Protein AF-A0A9E4X7L2-F1 (afdb_monomer_lite)

Secondary structure (DSSP, 8-state):
-----S----------TTTHHHHHHHIIIIIHHHHTTSTT-----------EEEEETTEEEEEP-TTS--

Foldseek 3Di:
DWDDDPDDDDDFAADDPVCVVVVVVCVVPPVVVVQCVDPPDTDDDDDDDDWDWDQDPNDIDIDDCPPPGD

Radius of gyration: 16.18 Å; chains: 1; bounding box: 23×36×47 Å

Sequence (70 aa):
MAPKSKYLFIASMDVDPAKEALFHEVYNTEHCPELGKLAGVGAITRFEAQAFQVLIGGQTQTISPEGQPR

pLDDT: mean 90.11, std 9.86, range [47.97, 98.44]

Structure (mmCIF, N/CA/C/O backbone):
data_AF-A0A9E4X7L2-F1
#
_entry.id   AF-A0A9E4X7L2-F1
#
loop_
_atom_site.group_PDB
_atom_site.id
_atom_site.type_symbol
_atom_site.label_atom_id
_atom_site.label_alt_id
_atom_site.label_comp_id
_atom_site.label_asym_id
_atom_site.label_entity_id
_atom_site.label_seq_id
_atom_site.pdbx_PDB_ins_code
_atom_site.Cartn_x
_atom_site.Cartn_y
_atom_site.Cartn_z
_atom_site.occupancy
_atom_site.B_iso_or_equiv
_atom_site.auth_seq_id
_atom_site.auth_comp_id
_atom_site.auth_asym_id
_atom_site.auth_atom_id
_atom_site.pdbx_PDB_model_num
ATOM 1 N N . MET A 1 1 ? -0.825 18.379 -4.853 1.00 47.97 1 MET A N 1
ATOM 2 C CA . MET A 1 1 ? -2.172 17.896 -4.475 1.00 47.97 1 MET A CA 1
ATOM 3 C C . MET A 1 1 ? -2.653 17.010 -5.610 1.00 47.97 1 MET A C 1
ATOM 5 O O . MET A 1 1 ? -2.576 17.460 -6.747 1.00 47.97 1 MET A O 1
ATOM 9 N N . ALA A 1 2 ? -3.017 15.752 -5.347 1.00 58.31 2 ALA A N 1
ATOM 10 C CA . ALA A 1 2 ? -3.468 14.848 -6.408 1.00 58.31 2 ALA A CA 1
ATOM 11 C C . ALA A 1 2 ? -4.702 15.442 -7.123 1.00 58.31 2 ALA A C 1
ATOM 13 O O . ALA A 1 2 ? -5.515 16.101 -6.463 1.00 58.31 2 ALA A O 1
ATOM 14 N N . PRO A 1 3 ? -4.840 15.273 -8.449 1.00 63.94 3 PRO A N 1
ATOM 15 C CA . PRO A 1 3 ? -5.989 15.793 -9.181 1.00 63.94 3 PRO A CA 1
ATOM 16 C C . PRO A 1 3 ? -7.294 15.225 -8.604 1.00 63.94 3 PRO A C 1
ATOM 18 O O . PRO A 1 3 ? -7.379 14.039 -8.285 1.00 63.94 3 PRO A O 1
ATOM 21 N N . LYS A 1 4 ? -8.321 16.074 -8.464 1.00 73.88 4 LYS A N 1
ATOM 22 C CA . LYS A 1 4 ? -9.662 15.643 -8.041 1.00 73.88 4 LYS A CA 1
ATOM 23 C C . LYS A 1 4 ? -10.240 14.701 -9.102 1.00 73.88 4 LYS A C 1
ATOM 25 O O . LYS A 1 4 ? -10.643 15.155 -10.171 1.00 73.88 4 LYS A O 1
ATOM 30 N N . SER A 1 5 ? -10.288 13.405 -8.801 1.00 82.31 5 SER A N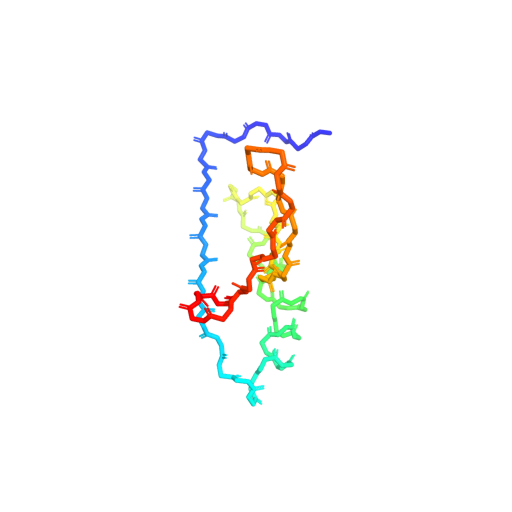 1
ATOM 31 C CA . SER A 1 5 ? -11.009 12.418 -9.609 1.00 82.31 5 SER A CA 1
ATOM 32 C C . SER A 1 5 ? -12.498 12.433 -9.262 1.00 82.31 5 SER A C 1
ATOM 34 O O . SER A 1 5 ? -12.874 12.669 -8.114 1.00 82.31 5 SER A O 1
ATOM 36 N N . LYS A 1 6 ? -13.352 12.156 -10.251 1.00 89.19 6 LYS A N 1
ATOM 37 C CA . LYS A 1 6 ? -14.790 11.919 -10.033 1.00 89.19 6 LYS A CA 1
ATOM 38 C C . LYS A 1 6 ? -15.071 10.525 -9.464 1.00 89.19 6 LYS A C 1
ATOM 40 O O . LYS A 1 6 ? -16.152 10.304 -8.933 1.00 89.19 6 LYS A O 1
ATOM 45 N N . TYR A 1 7 ? -14.112 9.607 -9.591 1.00 91.19 7 TYR A N 1
ATOM 46 C CA . TYR A 1 7 ? -14.272 8.194 -9.259 1.00 91.19 7 TYR A CA 1
ATOM 47 C C . TYR A 1 7 ? -13.087 7.680 -8.440 1.00 91.19 7 TYR A C 1
ATOM 49 O O . TYR A 1 7 ? -11.941 8.072 -8.677 1.00 91.19 7 TYR A O 1
ATOM 57 N N . LEU A 1 8 ? -13.383 6.785 -7.499 1.00 92.00 8 LEU A N 1
ATOM 58 C CA . LEU A 1 8 ? -12.414 6.071 -6.677 1.00 92.00 8 LEU A CA 1
ATOM 59 C C . LEU A 1 8 ? -12.645 4.569 -6.854 1.00 92.00 8 LEU A C 1
ATOM 61 O O . LEU A 1 8 ? -13.761 4.092 -6.663 1.00 92.00 8 LEU A O 1
ATOM 65 N N . PHE A 1 9 ? -11.590 3.845 -7.217 1.00 92.75 9 PHE A N 1
ATOM 66 C CA . PHE A 1 9 ? -11.592 2.389 -7.276 1.00 92.75 9 PHE A CA 1
ATOM 67 C C . PHE A 1 9 ? -10.808 1.844 -6.079 1.00 92.75 9 PHE A C 1
ATOM 69 O O . PHE A 1 9 ? -9.672 2.257 -5.857 1.00 92.75 9 PHE A O 1
ATOM 76 N N . ILE A 1 10 ? -11.425 0.947 -5.307 1.00 93.19 10 ILE A N 1
ATOM 77 C CA . ILE A 1 10 ? -10.826 0.310 -4.128 1.00 93.19 10 ILE A CA 1
ATOM 78 C C . ILE A 1 10 ? -10.862 -1.200 -4.347 1.00 93.19 10 ILE A C 1
ATOM 80 O O . ILE A 1 10 ? -11.916 -1.753 -4.660 1.00 93.19 10 ILE A O 1
ATOM 84 N N . ALA A 1 11 ? -9.720 -1.851 -4.144 1.00 91.38 11 ALA A N 1
ATOM 85 C CA . ALA A 1 11 ? -9.597 -3.299 -4.066 1.00 91.38 11 ALA A CA 1
ATOM 86 C C . ALA A 1 11 ? -8.959 -3.663 -2.719 1.00 91.38 11 ALA A C 1
ATOM 88 O O . ALA A 1 11 ? -7.979 -3.041 -2.318 1.00 91.38 11 ALA A O 1
ATOM 89 N N . SER A 1 12 ? -9.529 -4.650 -2.031 1.00 89.88 12 SER A N 1
ATOM 90 C CA . SER A 1 12 ? -9.050 -5.198 -0.756 1.00 89.88 12 SER A CA 1
ATOM 91 C C . SER A 1 12 ? -9.219 -6.713 -0.812 1.00 89.88 12 SER A C 1
ATOM 93 O O . SER A 1 12 ? -10.208 -7.190 -1.380 1.00 89.88 12 SER A O 1
ATOM 95 N N . MET A 1 13 ? -8.229 -7.462 -0.328 1.00 87.31 13 MET A N 1
ATOM 96 C CA . MET A 1 13 ? -8.201 -8.917 -0.452 1.00 87.31 13 MET A CA 1
ATOM 97 C C . MET A 1 13 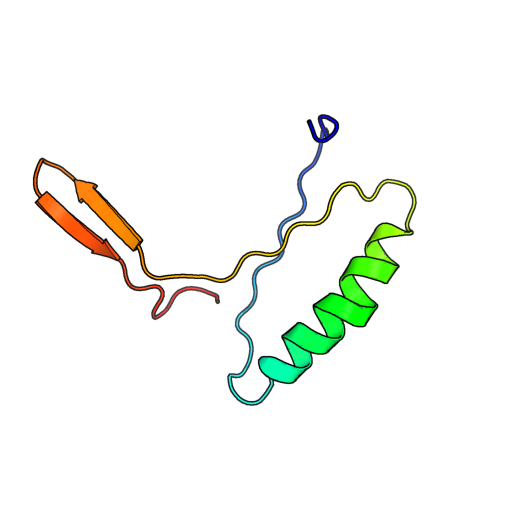? -7.280 -9.542 0.589 1.00 87.31 13 MET A C 1
ATOM 99 O O . MET A 1 13 ? -6.147 -9.110 0.740 1.00 87.31 13 MET A O 1
ATOM 103 N N . ASP A 1 14 ? -7.719 -10.638 1.201 1.00 89.12 14 ASP A N 1
ATOM 104 C CA . ASP A 1 14 ? -6.828 -11.462 2.010 1.00 89.12 14 ASP A CA 1
ATOM 105 C C . ASP A 1 14 ? -5.801 -12.181 1.133 1.00 89.12 14 ASP A C 1
ATOM 107 O O . ASP A 1 14 ? -6.146 -12.858 0.158 1.00 89.12 14 ASP A O 1
ATOM 111 N N . VAL A 1 15 ? -4.529 -12.065 1.508 1.00 89.56 15 VAL A N 1
ATOM 112 C CA . VAL A 1 15 ? -3.420 -12.769 0.863 1.00 89.56 15 VAL A CA 1
ATOM 113 C C . VAL A 1 15 ? -2.958 -13.899 1.775 1.00 89.56 15 VAL A C 1
ATOM 115 O O . VAL A 1 15 ? -2.797 -13.725 2.981 1.00 89.56 15 VAL A O 1
ATOM 118 N N . ASP A 1 16 ? -2.740 -15.079 1.194 1.00 91.69 16 ASP A N 1
ATOM 119 C CA . ASP A 1 16 ? -2.103 -16.195 1.895 1.00 91.69 16 ASP A CA 1
ATOM 120 C C . ASP A 1 16 ? -0.745 -15.729 2.463 1.00 91.69 16 ASP A C 1
ATOM 122 O O . ASP A 1 16 ? 0.093 -15.274 1.674 1.00 91.69 16 ASP A O 1
ATOM 126 N N . PRO A 1 17 ? -0.486 -15.854 3.781 1.00 90.56 17 PRO A N 1
ATOM 127 C CA . PRO A 1 17 ? 0.762 -15.397 4.393 1.00 90.56 17 PRO A CA 1
ATOM 128 C C . PRO A 1 17 ? 2.022 -15.950 3.715 1.00 90.56 17 PRO A C 1
ATOM 130 O O . PRO A 1 17 ? 3.043 -15.270 3.648 1.00 90.56 17 PRO A O 1
ATOM 133 N N . ALA A 1 18 ? 1.960 -17.160 3.146 1.00 96.31 18 ALA A N 1
ATOM 134 C CA . ALA A 1 18 ? 3.089 -17.753 2.427 1.00 96.31 18 ALA A CA 1
ATOM 135 C C . ALA A 1 18 ? 3.399 -17.059 1.086 1.00 96.31 18 ALA A C 1
ATOM 137 O O . ALA A 1 18 ? 4.464 -17.273 0.508 1.00 96.31 18 ALA A O 1
ATOM 138 N N . LYS A 1 19 ? 2.471 -16.248 0.569 1.00 95.56 19 LYS A N 1
ATOM 139 C CA . LYS A 1 19 ? 2.560 -15.551 -0.723 1.00 95.56 19 LYS A CA 1
ATOM 140 C C . LYS A 1 19 ? 2.642 -14.035 -0.585 1.00 95.56 19 LYS A C 1
ATOM 142 O O . LYS A 1 19 ? 2.828 -13.362 -1.594 1.00 95.56 19 LYS A O 1
ATOM 147 N N . GLU A 1 20 ? 2.526 -13.497 0.624 1.00 93.12 20 GLU A N 1
ATOM 148 C CA . GLU A 1 20 ? 2.479 -12.056 0.884 1.00 93.12 20 GLU A CA 1
ATOM 149 C C . GLU A 1 20 ? 3.721 -11.326 0.351 1.00 93.12 20 GLU A C 1
ATOM 151 O O . GLU A 1 20 ? 3.598 -10.341 -0.375 1.00 93.12 20 GLU A O 1
ATOM 156 N N . ALA A 1 21 ? 4.921 -11.864 0.587 1.00 95.75 21 ALA A N 1
ATOM 157 C CA . ALA A 1 21 ? 6.157 -11.276 0.064 1.00 95.75 21 ALA A CA 1
ATOM 158 C C . ALA A 1 21 ? 6.157 -11.181 -1.475 1.00 95.75 21 ALA A C 1
ATOM 160 O O . ALA A 1 21 ? 6.451 -10.121 -2.030 1.00 95.75 21 ALA A O 1
ATOM 161 N N . LEU A 1 22 ? 5.755 -12.261 -2.157 1.00 97.62 22 LEU A N 1
ATOM 162 C CA . LEU A 1 22 ? 5.635 -12.297 -3.618 1.00 97.62 22 LEU A CA 1
ATOM 163 C C . LEU A 1 22 ? 4.549 -11.336 -4.116 1.00 97.62 22 LEU A C 1
ATOM 165 O O . LEU A 1 22 ? 4.732 -10.645 -5.115 1.00 97.62 22 LEU A O 1
ATOM 169 N N . PHE A 1 23 ? 3.419 -11.263 -3.413 1.00 95.50 23 PHE A N 1
ATOM 170 C CA . PHE A 1 23 ? 2.348 -10.323 -3.721 1.00 95.50 23 PHE A CA 1
ATOM 171 C C . PHE A 1 23 ? 2.848 -8.878 -3.650 1.00 95.50 23 PHE A C 1
ATOM 173 O O . PHE A 1 23 ? 2.605 -8.099 -4.571 1.00 95.50 23 PHE A O 1
ATOM 180 N N . HIS A 1 24 ? 3.584 -8.507 -2.598 1.00 94.94 24 HIS A N 1
ATOM 181 C CA . HIS A 1 24 ? 4.152 -7.166 -2.491 1.00 94.94 24 HIS A CA 1
ATOM 182 C C . HIS A 1 24 ? 5.163 -6.871 -3.591 1.00 94.94 24 HIS A C 1
ATOM 184 O O . HIS A 1 24 ? 5.102 -5.767 -4.135 1.00 94.94 24 HIS A O 1
ATOM 190 N N . GLU A 1 25 ? 6.038 -7.823 -3.923 1.00 98.00 25 GLU A N 1
ATOM 191 C CA . GLU A 1 25 ? 6.991 -7.709 -5.030 1.00 98.00 25 GLU A CA 1
ATOM 192 C C . GLU A 1 25 ? 6.257 -7.398 -6.334 1.00 98.00 25 GLU A C 1
ATOM 194 O O . GLU A 1 25 ? 6.390 -6.287 -6.844 1.00 98.00 25 GLU A O 1
ATOM 199 N N . VAL A 1 26 ? 5.389 -8.307 -6.791 1.00 97.88 26 VAL A N 1
ATOM 200 C CA . VAL A 1 26 ? 4.637 -8.163 -8.048 1.00 97.88 26 VAL A CA 1
ATOM 201 C C . VAL A 1 26 ? 3.822 -6.872 -8.060 1.00 97.88 26 VAL A C 1
ATOM 203 O O . VAL A 1 26 ? 3.771 -6.174 -9.072 1.00 97.88 26 VAL A O 1
ATOM 206 N N . TYR A 1 27 ? 3.196 -6.494 -6.941 1.00 96.56 27 TYR A N 1
ATOM 207 C CA . TYR A 1 27 ? 2.408 -5.263 -6.911 1.00 96.56 27 TYR A CA 1
ATOM 208 C C . TYR A 1 27 ? 3.252 -3.993 -7.019 1.00 96.56 27 TYR A C 1
ATOM 210 O O . TYR A 1 27 ? 2.809 -3.015 -7.624 1.00 96.56 27 TYR A O 1
ATOM 218 N N . ASN A 1 28 ? 4.449 -3.997 -6.433 1.00 96.44 28 ASN A N 1
ATOM 219 C CA . ASN A 1 28 ? 5.347 -2.847 -6.442 1.00 96.44 28 ASN A CA 1
ATOM 220 C C . ASN A 1 28 ? 6.117 -2.715 -7.756 1.00 96.44 28 ASN A C 1
ATOM 222 O O . ASN A 1 28 ? 6.364 -1.591 -8.191 1.00 96.44 28 ASN A O 1
ATOM 226 N N . THR A 1 29 ? 6.509 -3.830 -8.370 1.00 98.12 29 THR A N 1
ATOM 227 C CA . THR A 1 29 ? 7.395 -3.837 -9.541 1.00 98.12 29 THR A CA 1
ATOM 228 C C . THR A 1 29 ? 6.642 -3.961 -10.861 1.00 98.12 29 THR A C 1
ATOM 230 O O . THR A 1 29 ? 7.114 -3.428 -11.862 1.00 98.12 29 THR A O 1
ATOM 233 N N . GLU A 1 30 ? 5.461 -4.589 -10.868 1.00 98.44 30 GLU A N 1
ATOM 234 C CA . GLU A 1 30 ? 4.709 -4.891 -12.092 1.00 98.44 30 GLU A CA 1
ATOM 235 C C . GLU A 1 30 ? 3.292 -4.300 -12.068 1.00 98.44 30 GLU A C 1
ATOM 237 O O . GLU A 1 30 ? 2.981 -3.406 -12.851 1.00 98.44 30 GLU A O 1
ATOM 242 N N . HIS A 1 31 ? 2.420 -4.733 -11.153 1.00 97.31 31 HIS A N 1
ATOM 243 C CA . HIS A 1 31 ? 0.984 -4.430 -11.225 1.00 97.31 31 HIS A CA 1
ATOM 244 C C . HIS A 1 31 ? 0.669 -2.928 -11.173 1.00 97.31 31 HIS A C 1
ATOM 246 O O . HIS A 1 31 ? 0.038 -2.399 -12.089 1.00 97.31 31 HIS A O 1
ATOM 252 N N . CYS A 1 32 ? 1.080 -2.225 -10.110 1.00 96.94 32 CYS A N 1
ATOM 253 C CA . CYS A 1 32 ? 0.790 -0.797 -9.975 1.00 96.94 32 CYS A CA 1
ATOM 254 C C . CYS A 1 32 ? 1.516 0.051 -11.036 1.00 96.94 32 CYS A C 1
ATOM 256 O O . CYS A 1 32 ? 0.865 0.932 -11.606 1.00 96.94 32 CYS A O 1
ATOM 258 N N . PRO A 1 33 ? 2.805 -0.200 -11.355 1.00 97.44 33 PRO A N 1
ATOM 259 C CA . PRO A 1 33 ? 3.483 0.494 -12.448 1.00 97.44 33 PRO A 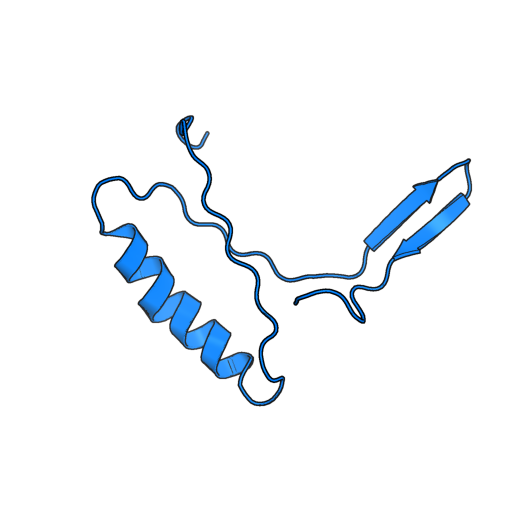CA 1
ATOM 260 C C . PRO A 1 33 ? 2.800 0.329 -13.809 1.00 97.44 33 PRO A C 1
ATOM 262 O O . PRO A 1 33 ? 2.589 1.328 -14.493 1.00 97.44 33 PRO A O 1
ATOM 265 N N . GLU A 1 34 ? 2.422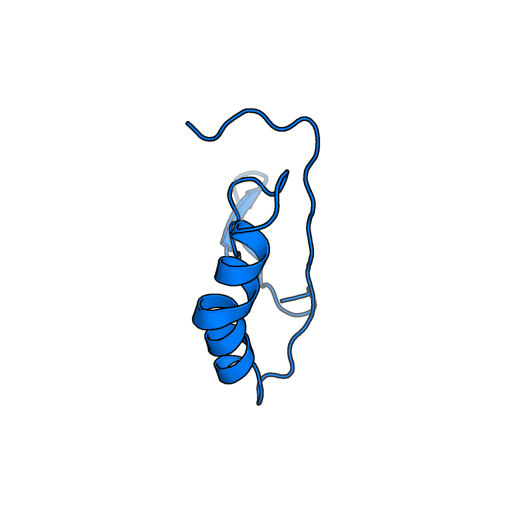 -0.890 -14.206 1.00 98.31 34 GLU A N 1
ATOM 266 C CA . GLU A 1 34 ? 1.762 -1.128 -15.497 1.00 98.31 34 GLU A CA 1
ATOM 267 C C . GLU A 1 34 ? 0.346 -0.542 -15.532 1.00 98.31 34 GLU A C 1
ATOM 269 O O . GLU A 1 34 ? -0.028 0.111 -16.508 1.00 98.31 34 GLU A O 1
ATOM 274 N N . LEU A 1 35 ? -0.426 -0.689 -14.450 1.00 96.94 35 LEU A N 1
ATOM 275 C CA . LEU A 1 35 ? -1.767 -0.108 -14.349 1.00 96.94 35 LEU A CA 1
ATOM 276 C C . LEU A 1 35 ? -1.728 1.424 -14.467 1.00 96.94 35 LEU A C 1
ATOM 278 O O . LEU A 1 35 ? -2.575 2.016 -15.136 1.00 96.94 35 LEU A O 1
ATOM 282 N N . GLY A 1 36 ? -0.716 2.064 -13.877 1.00 96.19 36 GLY A N 1
ATOM 283 C CA . GLY A 1 36 ? -0.512 3.513 -13.943 1.00 96.19 36 GLY A CA 1
ATOM 284 C C . GLY A 1 36 ? -0.182 4.055 -15.339 1.00 96.19 36 GLY A C 1
ATOM 285 O O . GLY A 1 36 ? -0.278 5.262 -15.551 1.00 96.19 36 GLY A O 1
ATOM 286 N N . LYS A 1 37 ? 0.175 3.200 -16.309 1.00 96.69 37 LYS A N 1
ATOM 287 C CA . LYS A 1 37 ? 0.404 3.613 -17.708 1.00 96.69 37 LYS A CA 1
ATOM 288 C C . LYS A 1 37 ? -0.896 3.774 -18.497 1.00 96.69 37 LYS A C 1
ATOM 290 O O . LYS A 1 37 ? -0.878 4.352 -19.585 1.00 96.69 37 LYS A O 1
ATOM 295 N N . LEU A 1 38 ? -2.015 3.254 -17.991 1.00 95.94 38 LEU A N 1
ATOM 296 C CA . LEU A 1 38 ? -3.289 3.287 -18.701 1.00 95.94 38 LEU A CA 1
ATOM 297 C C . LEU A 1 38 ? -3.938 4.672 -18.625 1.00 95.94 38 LEU A C 1
ATOM 299 O O . LEU A 1 38 ? -4.036 5.292 -17.565 1.00 95.94 38 LEU A O 1
ATOM 303 N N . ALA A 1 39 ? -4.453 5.141 -19.763 1.00 94.69 39 ALA A N 1
ATOM 304 C CA . ALA A 1 39 ? -5.177 6.403 -19.828 1.00 94.69 39 ALA A CA 1
ATOM 305 C C . ALA A 1 39 ? -6.413 6.371 -18.913 1.00 94.69 39 ALA A C 1
ATOM 307 O O . ALA A 1 39 ? -7.247 5.471 -18.999 1.00 94.69 39 ALA A O 1
ATOM 308 N N . GLY A 1 40 ? -6.538 7.380 -18.052 1.00 91.56 40 GLY A N 1
ATOM 309 C CA . GLY A 1 40 ? -7.639 7.493 -17.093 1.00 91.56 40 GLY A CA 1
ATOM 310 C C . GLY A 1 40 ? -7.347 6.900 -15.713 1.00 91.56 40 GLY A C 1
ATOM 311 O O . GLY A 1 40 ? -8.11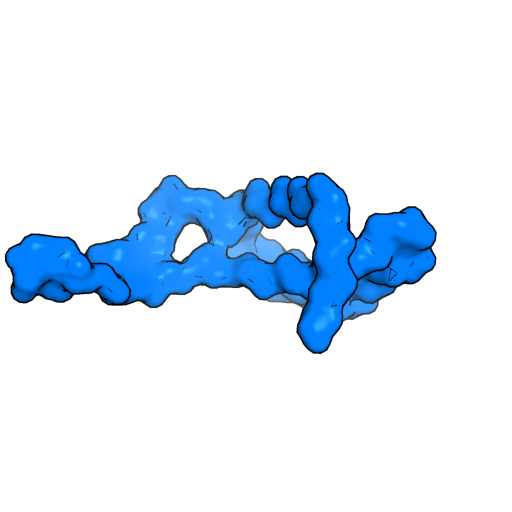0 7.170 -14.786 1.00 91.56 40 GLY A O 1
ATOM 312 N N . VAL A 1 41 ? -6.239 6.172 -15.536 1.00 93.12 41 VAL A N 1
ATOM 313 C CA . VAL A 1 41 ? -5.774 5.765 -14.206 1.00 93.12 41 VAL A CA 1
ATOM 314 C C . VAL A 1 41 ? -5.027 6.930 -13.560 1.00 93.12 41 VAL A C 1
ATOM 316 O O . VAL A 1 41 ? -4.078 7.480 -14.113 1.00 93.12 41 VAL A O 1
ATOM 319 N N . GLY A 1 42 ? -5.518 7.351 -12.394 1.00 90.94 42 GLY A N 1
ATOM 320 C CA . GLY A 1 42 ? -4.903 8.400 -11.587 1.00 90.94 42 GLY A CA 1
ATOM 321 C C . GLY A 1 42 ? -3.795 7.870 -10.676 1.00 90.94 42 GLY A C 1
ATOM 322 O O . GLY A 1 42 ? -3.236 6.799 -10.890 1.00 90.94 42 GLY A O 1
ATOM 323 N N . ALA A 1 43 ? -3.494 8.624 -9.617 1.00 91.62 43 ALA A N 1
ATOM 324 C CA . ALA A 1 43 ? -2.553 8.174 -8.598 1.00 91.62 43 ALA A CA 1
ATOM 325 C C . ALA A 1 43 ? -3.040 6.870 -7.943 1.00 91.62 43 ALA A C 1
ATOM 327 O O . ALA A 1 43 ? -4.188 6.781 -7.506 1.00 91.62 43 ALA A O 1
ATOM 328 N N . ILE A 1 44 ? -2.146 5.886 -7.856 1.00 94.88 44 ILE A N 1
ATOM 329 C CA . ILE A 1 44 ? -2.386 4.620 -7.164 1.00 94.88 44 ILE A CA 1
ATOM 330 C C . ILE A 1 44 ? -1.755 4.719 -5.776 1.00 94.88 44 ILE A C 1
ATOM 332 O O . ILE A 1 44 ? -0.629 5.192 -5.622 1.00 94.88 44 ILE A O 1
ATOM 336 N N . THR A 1 45 ? -2.481 4.293 -4.748 1.00 93.75 45 THR A N 1
ATOM 337 C CA . THR A 1 45 ? -1.972 4.203 -3.376 1.00 93.75 45 THR A CA 1
ATOM 338 C C . THR A 1 45 ? -2.308 2.830 -2.826 1.00 93.75 45 THR A C 1
ATOM 340 O O . THR A 1 45 ? -3.412 2.330 -3.038 1.00 93.75 45 THR A O 1
ATOM 343 N N . ARG A 1 46 ? -1.337 2.219 -2.148 1.00 93.56 46 ARG A N 1
ATOM 344 C CA . ARG A 1 46 ? -1.488 0.926 -1.486 1.00 93.56 46 ARG A CA 1
ATOM 345 C C . ARG A 1 46 ? -1.558 1.142 0.017 1.00 93.56 46 ARG A C 1
ATOM 347 O O . ARG A 1 46 ? -0.870 2.014 0.545 1.00 93.56 46 ARG A O 1
ATOM 354 N N . PHE A 1 47 ? -2.371 0.330 0.673 1.00 90.56 47 PHE A N 1
ATOM 355 C CA . PHE A 1 47 ? -2.524 0.312 2.118 1.00 90.56 47 PHE A CA 1
ATOM 356 C C . PHE A 1 47 ? -2.337 -1.118 2.605 1.00 90.56 47 PHE A C 1
ATOM 358 O O . PHE A 1 47 ? -2.620 -2.059 1.868 1.00 90.56 47 PHE A O 1
ATOM 365 N N . GLU A 1 48 ? -1.858 -1.243 3.832 1.00 87.38 48 GLU A N 1
ATOM 366 C CA . GLU A 1 48 ? -1.782 -2.495 4.573 1.00 87.38 48 GLU A CA 1
ATOM 367 C C . GLU A 1 48 ? -2.546 -2.275 5.877 1.00 87.38 48 GLU A C 1
ATOM 369 O O . GLU A 1 48 ? -2.407 -1.216 6.505 1.00 87.38 48 GLU A O 1
ATOM 374 N N . ALA A 1 49 ? -3.380 -3.235 6.271 1.00 86.69 49 ALA A N 1
ATOM 375 C CA . ALA A 1 49 ? -4.090 -3.153 7.538 1.00 86.69 49 ALA A CA 1
ATOM 376 C C . ALA A 1 49 ? -3.093 -3.190 8.709 1.00 86.69 49 ALA A C 1
ATOM 378 O O . ALA A 1 49 ? -2.289 -4.109 8.835 1.00 86.69 49 ALA A O 1
ATOM 379 N N . GLN A 1 50 ? -3.160 -2.192 9.590 1.00 88.19 50 GLN A N 1
ATOM 380 C CA . GLN A 1 50 ? -2.302 -2.080 10.771 1.00 88.19 50 GLN A CA 1
ATOM 381 C C . GLN A 1 50 ? -3.161 -1.921 12.025 1.00 88.19 50 GLN A C 1
ATOM 383 O O . GLN A 1 50 ? -4.261 -1.364 11.974 1.00 88.19 50 GLN A O 1
ATOM 388 N N . ALA A 1 51 ? -2.649 -2.381 13.166 1.00 91.75 51 ALA A N 1
ATOM 389 C CA . ALA A 1 51 ? -3.273 -2.089 14.450 1.00 91.75 51 ALA A CA 1
ATOM 390 C C . ALA A 1 51 ? -3.222 -0.583 14.736 1.00 91.75 51 ALA A C 1
ATOM 392 O O . ALA A 1 51 ? -2.233 0.090 14.440 1.00 91.75 51 ALA A O 1
ATOM 393 N N . PHE A 1 52 ? -4.283 -0.051 15.336 1.00 92.69 52 PHE A N 1
ATOM 394 C CA . PHE A 1 52 ? -4.368 1.368 15.672 1.00 92.69 52 PHE A CA 1
ATOM 395 C C . PHE A 1 52 ? -5.060 1.587 17.016 1.00 92.69 52 PHE A C 1
ATOM 397 O O . PHE A 1 52 ? -5.730 0.704 17.550 1.00 92.69 52 PHE A O 1
ATOM 404 N N . GLN A 1 53 ? -4.873 2.780 17.578 1.00 95.88 53 GLN A N 1
ATOM 405 C CA . GLN A 1 53 ? -5.492 3.186 18.835 1.00 95.88 53 GLN A CA 1
ATOM 406 C C . GLN A 1 53 ? -6.484 4.319 18.588 1.00 95.88 53 GLN A C 1
ATOM 408 O O . GLN A 1 53 ? -6.189 5.261 17.852 1.00 95.88 53 GLN A O 1
ATOM 413 N N . VAL A 1 54 ? -7.650 4.242 19.226 1.00 95.56 54 VAL A N 1
ATOM 414 C CA . VAL A 1 54 ? -8.690 5.279 19.176 1.00 95.56 54 VAL A CA 1
ATOM 415 C C . VAL A 1 54 ? -9.122 5.685 20.572 1.00 95.56 54 VAL A C 1
ATOM 417 O O . VAL A 1 54 ? -9.218 4.850 21.468 1.00 95.56 54 VAL A O 1
ATOM 420 N N . LEU A 1 55 ? -9.411 6.973 20.753 1.00 96.31 55 LEU A N 1
ATOM 421 C CA . LEU A 1 55 ? -10.012 7.497 21.975 1.00 96.31 55 LEU A CA 1
ATOM 422 C C . LEU A 1 55 ? -11.533 7.542 21.797 1.00 96.31 55 LEU A C 1
ATOM 424 O O . LEU A 1 55 ? -12.045 8.367 21.042 1.00 96.31 55 LEU A O 1
ATOM 428 N N . ILE A 1 56 ? -12.257 6.670 22.497 1.00 94.31 56 ILE A N 1
ATOM 429 C CA . ILE A 1 56 ? -13.724 6.607 22.464 1.00 94.31 56 ILE A CA 1
ATOM 430 C C . ILE A 1 56 ? -14.233 6.810 23.890 1.00 94.31 56 ILE A C 1
ATOM 432 O O . ILE A 1 56 ? -13.903 6.045 24.793 1.00 94.31 56 ILE A O 1
ATOM 436 N N . GLY A 1 57 ? -15.007 7.876 24.118 1.00 93.50 57 GLY A N 1
ATOM 437 C CA . GLY A 1 57 ? -15.571 8.174 25.442 1.00 93.50 57 GLY A CA 1
ATOM 438 C C . GLY A 1 57 ? -14.523 8.450 26.530 1.00 93.50 57 GLY A C 1
ATOM 439 O O . GLY A 1 57 ? -14.760 8.149 27.694 1.00 93.50 57 GLY A O 1
ATOM 440 N N . GLY A 1 58 ? -13.350 8.976 26.159 1.00 95.12 58 GLY A N 1
ATOM 441 C CA . GLY A 1 58 ? -12.249 9.228 27.096 1.00 95.12 58 GLY A CA 1
ATOM 442 C C . GLY A 1 58 ? -11.420 7.990 27.455 1.00 95.12 58 GLY A C 1
ATOM 443 O O . GLY A 1 58 ? -10.511 8.097 28.274 1.00 95.12 58 GLY A O 1
ATOM 444 N N . GLN A 1 59 ? -11.689 6.837 26.835 1.00 95.25 59 GLN A N 1
ATOM 445 C CA . GLN A 1 59 ? -10.873 5.633 26.978 1.00 95.25 59 GLN A CA 1
ATOM 446 C C . GLN A 1 59 ? -10.149 5.292 25.678 1.00 95.25 59 GLN A C 1
ATOM 448 O O . GLN A 1 59 ? -10.745 5.303 24.599 1.00 95.25 59 GLN A O 1
ATOM 453 N N . THR A 1 60 ? -8.854 4.994 25.789 1.00 96.69 60 THR A N 1
ATOM 454 C CA . THR A 1 60 ? -8.046 4.508 24.668 1.00 96.69 60 THR A CA 1
ATOM 455 C C . THR A 1 60 ? -8.341 3.034 24.439 1.00 96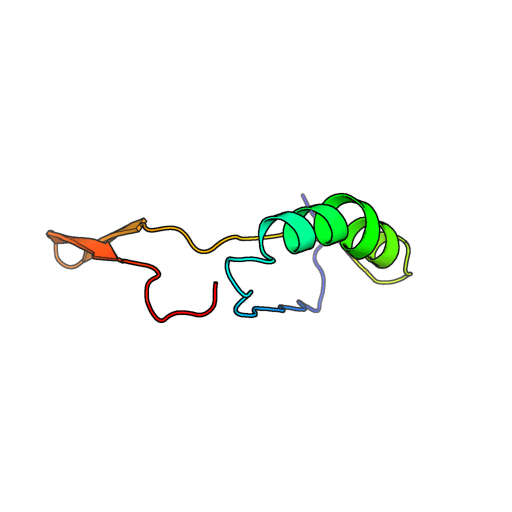.69 60 THR A C 1
ATOM 457 O O . THR A 1 60 ? -8.186 2.217 25.345 1.00 96.69 60 THR A O 1
ATOM 460 N N . GLN A 1 61 ? -8.743 2.692 23.222 1.00 94.19 61 GLN A N 1
ATOM 461 C CA . GLN A 1 61 ? -8.994 1.323 22.790 1.00 94.19 61 GLN A CA 1
ATOM 462 C C . GLN A 1 61 ? -8.010 0.953 21.685 1.00 94.19 61 GLN A C 1
ATOM 464 O O . GLN A 1 61 ? -7.769 1.746 20.773 1.00 94.19 61 GLN A O 1
ATOM 469 N N . THR A 1 62 ? -7.445 -0.251 21.773 1.00 94.81 62 THR A N 1
ATOM 470 C CA . THR A 1 62 ? -6.603 -0.820 20.715 1.00 94.81 62 THR A CA 1
ATOM 471 C C . THR A 1 62 ? -7.475 -1.659 19.796 1.00 94.81 62 THR A C 1
ATOM 473 O O . THR A 1 62 ? -8.167 -2.561 20.262 1.00 94.81 62 THR A O 1
ATOM 476 N N . ILE A 1 63 ? -7.432 -1.367 18.500 1.00 91.88 63 ILE A N 1
ATOM 477 C CA . ILE A 1 63 ? -8.149 -2.111 17.467 1.00 91.88 63 ILE A CA 1
ATOM 478 C C . ILE A 1 63 ? -7.146 -3.003 16.733 1.00 91.88 63 ILE A C 1
ATOM 480 O O . ILE A 1 63 ? -6.173 -2.509 16.158 1.00 91.88 63 ILE A O 1
ATOM 484 N N . SER A 1 64 ? -7.385 -4.317 16.777 1.00 89.38 64 SER A N 1
ATOM 485 C CA . SER A 1 64 ? -6.616 -5.323 16.035 1.00 89.38 64 SER A CA 1
ATOM 486 C C . SER A 1 64 ? -7.174 -5.473 14.611 1.00 89.38 64 SER A C 1
ATOM 488 O O . SER A 1 64 ? -8.397 -5.450 14.440 1.00 89.38 64 SER A O 1
ATOM 490 N N . PRO A 1 65 ? -6.320 -5.647 13.587 1.00 83.50 65 PRO A N 1
ATOM 491 C CA . PRO A 1 65 ? -6.753 -5.975 12.231 1.00 83.50 65 PRO A CA 1
ATOM 492 C C . PRO A 1 65 ? -7.117 -7.465 12.058 1.00 83.50 65 PRO A C 1
ATOM 494 O O . PRO A 1 65 ? -7.497 -7.876 10.967 1.00 83.50 65 PRO A O 1
ATOM 497 N N . GLU A 1 66 ? -6.996 -8.298 13.097 1.00 82.38 66 GLU A N 1
ATOM 498 C CA . GLU A 1 66 ? -7.341 -9.725 13.029 1.00 82.38 66 GLU A CA 1
ATOM 499 C C . GLU A 1 66 ? -8.808 -9.952 12.625 1.00 82.38 66 GLU A C 1
ATOM 501 O O . GLU A 1 66 ? -9.730 -9.379 13.204 1.00 82.38 66 GLU A O 1
ATOM 506 N N . GLY A 1 67 ? -9.024 -10.816 11.627 1.00 75.62 67 GLY A N 1
ATOM 507 C CA . GLY A 1 67 ? -10.355 -11.148 11.108 1.00 75.62 67 GLY A CA 1
ATOM 508 C C . GLY A 1 67 ? -10.942 -10.132 10.121 1.00 75.62 67 GLY A C 1
ATOM 509 O O . GLY A 1 67 ? -12.039 -10.363 9.616 1.00 75.62 67 GLY A O 1
ATOM 510 N N . GLN A 1 68 ? -10.234 -9.036 9.829 1.00 74.12 68 GLN A N 1
ATOM 511 C CA . GLN A 1 68 ? -10.552 -8.140 8.716 1.00 74.12 68 GLN A CA 1
ATOM 512 C C . GLN A 1 68 ? -9.711 -8.500 7.484 1.00 74.12 68 GLN A C 1
ATOM 514 O O . GLN A 1 68 ? -8.596 -8.996 7.663 1.00 74.12 68 GLN A O 1
ATOM 519 N N . PRO A 1 69 ? -10.208 -8.216 6.265 1.00 68.25 69 PRO A N 1
ATOM 520 C CA . PRO A 1 69 ? -9.410 -8.325 5.053 1.00 68.25 69 PRO A CA 1
ATOM 521 C C . PRO A 1 69 ? -8.087 -7.565 5.191 1.00 68.25 69 PRO A C 1
ATOM 523 O O . PRO A 1 69 ? -8.108 -6.378 5.541 1.00 68.25 69 PRO A O 1
ATOM 526 N N . ARG A 1 70 ? -6.960 -8.243 4.958 1.00 65.56 70 ARG A N 1
ATOM 527 C CA . ARG A 1 70 ? -5.625 -7.619 4.991 1.00 65.56 70 ARG A CA 1
ATOM 528 C C . ARG A 1 70 ? -5.286 -6.804 3.744 1.00 65.56 70 ARG A C 1
ATOM 530 O O . ARG A 1 70 ? -5.883 -7.040 2.671 1.00 65.56 70 ARG A O 1
#